Protein AF-A0A0D2IUX2-F1 (afdb_monomer_lite)

pLDDT: mean 72.67, std 24.97, range [31.7, 97.44]

Secondary structure (DSSP, 8-state):
-----------SSPP-TTTTSB-TTS-B-HHHHHHHHHHHHHHHHHHHHHHHHHTTSSS-S-----------------------------

Foldseek 3Di:
DPPDDDDDDDDPDDDDVVVVQADPVGHGDVVVVCVVCVVVVVVVVVVVVVVVVVVPPPPPPDDDDDDDDDDDDDDDDDDDDDDDDDDDDD

Sequence (90 aa):
GFEIVKAVHLSPEQFSVDNGLMTPTFKLKRAPLQQHFQPQIDAMYEALRATSKVESFEAAAAGAGGGRASGAAVSRPAARAAAAAAAARA

Structure (mmCIF, N/CA/C/O backbone):
data_AF-A0A0D2IUX2-F1
#
_entry.id   AF-A0A0D2IUX2-F1
#
loop_
_atom_site.group_PDB
_atom_site.id
_atom_site.type_symbol
_atom_site.label_atom_id
_atom_site.label_alt_id
_atom_site.label_comp_id
_atom_site.label_asym_id
_atom_site.label_entity_id
_atom_site.label_seq_id
_atom_site.pdbx_PDB_ins_code
_atom_site.Cartn_x
_atom_site.Cartn_y
_atom_site.Cartn_z
_atom_site.occupancy
_atom_site.B_iso_or_equiv
_atom_site.auth_seq_id
_atom_site.auth_comp_id
_atom_site.auth_asym_id
_atom_site.auth_atom_id
_atom_site.pdbx_PDB_model_num
ATOM 1 N N . GLY A 1 1 ? 17.806 12.672 -5.803 1.00 71.62 1 GLY A N 1
ATOM 2 C CA . GLY A 1 1 ? 17.215 11.943 -4.664 1.00 71.62 1 GLY A CA 1
ATOM 3 C C . GLY A 1 1 ? 16.537 10.689 -5.173 1.00 71.62 1 GLY A C 1
ATOM 4 O O . GLY A 1 1 ? 16.099 10.688 -6.315 1.00 71.62 1 GLY A O 1
ATOM 5 N N . PHE A 1 2 ? 16.488 9.627 -4.373 1.00 84.06 2 PHE A N 1
ATOM 6 C CA . PHE A 1 2 ? 15.891 8.331 -4.741 1.00 84.06 2 PHE A CA 1
ATOM 7 C C . PHE A 1 2 ? 14.441 8.166 -4.240 1.00 84.06 2 PHE A C 1
ATOM 9 O O . PHE A 1 2 ? 13.836 7.119 -4.436 1.00 84.06 2 PHE A O 1
ATOM 16 N N . GLU A 1 3 ? 13.870 9.206 -3.629 1.00 93.06 3 GLU A N 1
ATOM 17 C CA . GLU A 1 3 ? 12.578 9.179 -2.925 1.00 93.06 3 GLU A CA 1
ATOM 18 C C . GLU A 1 3 ? 11.424 9.772 -3.761 1.00 93.06 3 GLU A C 1
ATOM 20 O O . GLU A 1 3 ? 10.512 10.397 -3.228 1.00 93.06 3 GLU A O 1
ATOM 25 N N . ILE A 1 4 ? 11.464 9.612 -5.090 1.00 93.00 4 ILE A N 1
ATOM 26 C CA . ILE A 1 4 ? 10.401 10.086 -5.994 1.00 93.00 4 ILE A CA 1
ATOM 27 C C . ILE A 1 4 ? 9.554 8.898 -6.454 1.00 93.00 4 ILE A C 1
ATOM 29 O O . ILE A 1 4 ? 10.077 7.911 -6.976 1.00 93.00 4 ILE A O 1
ATOM 33 N N . VAL A 1 5 ? 8.235 9.012 -6.290 1.00 92.19 5 VAL A N 1
ATOM 34 C CA . VAL A 1 5 ? 7.263 8.004 -6.731 1.00 92.19 5 VAL A CA 1
ATOM 35 C C . VAL A 1 5 ? 7.177 7.995 -8.259 1.00 92.19 5 VAL A C 1
ATOM 37 O O . VAL A 1 5 ? 6.971 9.035 -8.876 1.00 92.19 5 VAL A O 1
ATOM 40 N N . LYS A 1 6 ? 7.323 6.813 -8.869 1.00 92.31 6 LYS A N 1
ATOM 41 C CA . LYS A 1 6 ? 7.278 6.628 -10.334 1.00 92.31 6 LYS A CA 1
ATOM 42 C C . LYS A 1 6 ? 5.958 6.053 -10.850 1.00 92.31 6 LYS A C 1
ATOM 44 O O . LYS A 1 6 ? 5.642 6.226 -12.019 1.00 92.31 6 LYS A O 1
ATOM 49 N N . ALA A 1 7 ? 5.211 5.353 -9.998 1.00 94.19 7 ALA A N 1
ATOM 50 C CA . ALA A 1 7 ? 3.944 4.713 -10.339 1.00 94.19 7 ALA A CA 1
ATOM 51 C C . ALA A 1 7 ? 3.054 4.600 -9.094 1.00 94.19 7 ALA A C 1
ATOM 53 O O . ALA A 1 7 ? 3.565 4.500 -7.976 1.00 94.19 7 ALA A O 1
ATOM 54 N N . VAL A 1 8 ? 1.733 4.615 -9.292 1.00 95.19 8 VAL A N 1
ATOM 55 C CA . VAL A 1 8 ? 0.723 4.502 -8.229 1.00 95.19 8 VAL A CA 1
ATOM 56 C C . VAL A 1 8 ? -0.365 3.528 -8.675 1.00 95.19 8 VAL A C 1
ATOM 58 O O . VAL A 1 8 ? -0.834 3.601 -9.809 1.00 95.19 8 VAL A O 1
ATOM 61 N N . HIS A 1 9 ? -0.789 2.649 -7.768 1.00 95.44 9 HIS A N 1
ATOM 62 C CA . HIS A 1 9 ? -1.953 1.785 -7.945 1.00 95.44 9 HIS A CA 1
ATOM 63 C C . HIS A 1 9 ? -3.103 2.287 -7.064 1.00 95.44 9 HIS A C 1
ATOM 65 O O . HIS A 1 9 ? -2.907 2.523 -5.872 1.00 95.44 9 HIS A O 1
ATOM 71 N N . LEU A 1 10 ? -4.293 2.458 -7.645 1.00 95.69 10 LEU A N 1
ATOM 72 C CA . LEU A 1 10 ? -5.491 2.903 -6.932 1.00 95.69 10 LEU A CA 1
ATOM 73 C C . LEU A 1 10 ? -6.423 1.711 -6.707 1.00 95.69 10 LEU A C 1
ATOM 75 O O . LEU A 1 10 ? -6.885 1.102 -7.670 1.00 95.69 10 LEU A O 1
ATOM 79 N N . SER A 1 11 ? -6.708 1.408 -5.440 1.00 93.81 11 SER A N 1
ATOM 80 C CA . SER A 1 11 ? -7.687 0.391 -5.051 1.00 93.81 11 SER A CA 1
ATOM 81 C C . SER A 1 11 ? -8.995 1.055 -4.605 1.00 93.81 11 SER A C 1
ATOM 83 O O . SER A 1 11 ? -8.938 2.055 -3.883 1.00 93.81 11 SER A O 1
ATOM 85 N N . PRO A 1 12 ? -10.168 0.524 -4.996 1.00 94.69 12 PRO A N 1
ATOM 86 C CA . PRO A 1 12 ? -11.454 0.981 -4.475 1.00 94.69 12 PRO A CA 1
ATOM 87 C C . PRO A 1 12 ? -11.726 0.493 -3.041 1.00 94.69 12 PRO A C 1
ATOM 89 O O . PRO A 1 12 ? -12.634 1.004 -2.389 1.00 94.69 12 PRO A O 1
ATOM 92 N N . GLU A 1 13 ? -10.975 -0.498 -2.549 1.00 92.75 13 GLU A N 1
ATOM 93 C CA . GLU A 1 13 ? -11.149 -1.055 -1.207 1.00 92.75 13 GLU A CA 1
ATOM 94 C C . GLU A 1 13 ? -10.386 -0.232 -0.160 1.00 92.75 13 GLU A C 1
ATOM 96 O O . GLU A 1 13 ? -9.186 0.022 -0.292 1.00 92.75 13 GLU A O 1
ATOM 101 N N . GLN A 1 14 ? -11.077 0.163 0.911 1.00 93.00 14 GLN A N 1
ATOM 102 C CA . GLN A 1 14 ? -10.473 0.875 2.034 1.00 93.00 14 GLN A CA 1
ATOM 103 C C . GLN A 1 14 ? -9.761 -0.093 2.992 1.00 93.00 14 GLN A C 1
ATOM 105 O O . GLN A 1 14 ? -10.214 -1.207 3.249 1.00 93.00 14 GLN A O 1
ATOM 110 N N . PHE A 1 15 ? -8.661 0.354 3.595 1.00 94.88 15 PHE A N 1
ATOM 111 C CA . PHE A 1 15 ? -8.024 -0.384 4.683 1.00 94.88 15 PHE A CA 1
ATOM 112 C C . PHE A 1 15 ? -8.923 -0.378 5.922 1.00 94.88 15 PHE A C 1
ATOM 114 O O . PHE A 1 15 ? -9.415 0.673 6.330 1.00 94.88 15 PHE A O 1
ATOM 121 N N . SER A 1 16 ? -9.133 -1.542 6.531 1.00 94.25 16 SER A N 1
ATOM 122 C CA . SER A 1 16 ? -9.973 -1.673 7.716 1.00 94.25 16 SER A CA 1
ATOM 123 C C . SER A 1 16 ? -9.374 -2.658 8.718 1.00 94.25 16 SER A C 1
ATOM 125 O O . SER A 1 16 ? -8.369 -3.335 8.473 1.00 94.25 16 SER A O 1
ATOM 127 N N . VAL A 1 17 ? -9.957 -2.697 9.913 1.00 93.56 17 VAL A N 1
ATOM 128 C CA . VAL A 1 17 ? -9.617 -3.729 10.900 1.00 93.56 17 VAL A CA 1
ATOM 129 C C . VAL A 1 17 ? -10.220 -5.072 10.471 1.00 93.56 17 VAL A C 1
ATOM 131 O O . VAL A 1 17 ? -9.578 -6.105 10.660 1.00 93.56 17 VAL A O 1
ATOM 134 N N . ASP A 1 18 ? -11.384 -5.040 9.813 1.00 93.06 18 ASP A N 1
ATOM 135 C CA . ASP A 1 18 ? -12.156 -6.213 9.385 1.00 93.06 18 ASP A CA 1
ATOM 136 C C . ASP A 1 18 ? -11.475 -6.990 8.252 1.00 93.06 18 ASP A C 1
ATOM 138 O O . ASP A 1 18 ? -11.426 -8.218 8.290 1.00 93.06 18 ASP A O 1
ATOM 142 N N . ASN A 1 19 ? -10.859 -6.296 7.285 1.00 91.44 19 ASN A N 1
ATOM 143 C CA . ASN A 1 19 ? -10.033 -6.940 6.253 1.00 91.44 19 ASN A CA 1
ATOM 144 C C . ASN A 1 19 ? -8.619 -7.300 6.741 1.00 91.44 19 ASN A C 1
ATOM 146 O O . ASN A 1 19 ? -7.784 -7.771 5.971 1.00 91.44 19 ASN A O 1
ATOM 150 N N . GLY A 1 20 ? -8.324 -7.090 8.028 1.00 92.75 20 GLY A N 1
ATOM 151 C CA . GLY A 1 20 ? -7.062 -7.482 8.645 1.00 92.75 20 GLY A CA 1
ATOM 152 C C . GLY A 1 20 ? -5.855 -6.634 8.235 1.00 92.75 20 GLY A C 1
ATOM 153 O O . GLY A 1 20 ? -4.745 -6.931 8.688 1.00 92.75 20 GLY A O 1
ATOM 154 N N . LEU A 1 21 ? -6.045 -5.568 7.449 1.00 94.06 21 LEU A N 1
ATOM 155 C CA . LEU A 1 21 ? -4.974 -4.690 6.966 1.00 94.06 21 LEU A CA 1
ATOM 156 C C . LEU A 1 21 ? -4.602 -3.592 7.972 1.00 94.06 21 LEU A C 1
ATOM 158 O O . LEU A 1 21 ? -3.522 -3.005 7.872 1.00 94.06 21 LEU A O 1
ATOM 162 N N . MET A 1 22 ? -5.447 -3.340 8.974 1.00 96.38 22 MET A N 1
ATOM 163 C CA . MET A 1 22 ? -5.190 -2.374 10.046 1.00 96.38 22 MET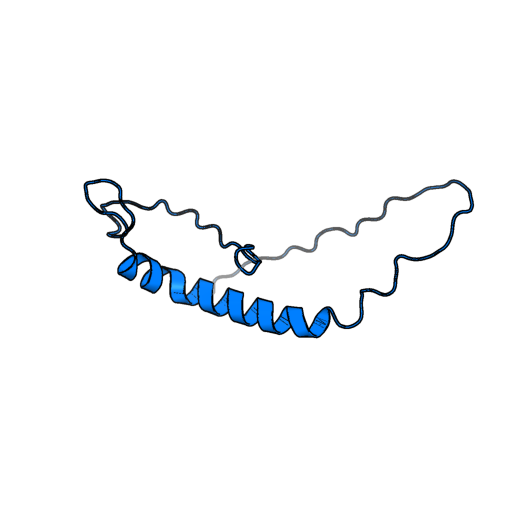 A CA 1
ATOM 164 C C . MET A 1 22 ? -5.191 -3.010 11.437 1.00 96.38 2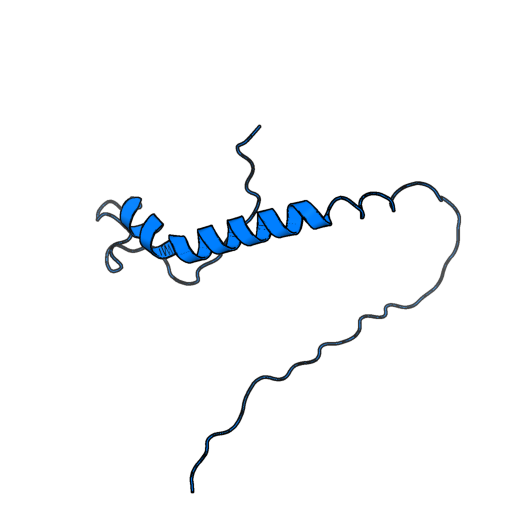2 MET A C 1
ATOM 166 O O . MET A 1 22 ? -5.757 -4.080 11.686 1.00 96.38 22 MET A O 1
ATOM 170 N N . THR A 1 23 ? -4.492 -2.363 12.365 1.00 93.00 23 THR A N 1
ATOM 171 C CA . THR A 1 23 ? -4.618 -2.625 13.800 1.00 93.00 23 THR A CA 1
ATOM 172 C C . THR A 1 23 ? -5.864 -1.928 14.356 1.00 93.00 23 THR A C 1
ATOM 174 O O . THR A 1 23 ? -6.308 -0.937 13.775 1.00 93.00 23 THR A O 1
ATOM 177 N N . PRO A 1 24 ? -6.388 -2.365 15.518 1.00 92.88 24 PRO A N 1
ATOM 178 C CA . PRO A 1 24 ? -7.490 -1.674 16.196 1.00 92.88 24 PRO A CA 1
ATOM 179 C C . PRO A 1 24 ? -7.211 -0.192 16.511 1.00 92.88 24 PRO A C 1
ATOM 181 O O . PRO A 1 24 ? -8.134 0.581 16.723 1.00 92.88 24 PRO A O 1
ATOM 184 N N . THR A 1 25 ? -5.939 0.224 16.516 1.00 92.62 25 THR A N 1
ATOM 185 C CA . THR A 1 25 ? -5.502 1.623 16.698 1.00 92.62 25 THR A CA 1
ATOM 186 C C . THR A 1 25 ? -5.315 2.366 15.367 1.00 92.62 25 THR A C 1
ATOM 188 O O . THR A 1 25 ? -4.557 3.329 15.292 1.00 92.62 25 THR A O 1
ATOM 191 N N . PHE A 1 26 ? -5.936 1.893 14.288 1.00 90.19 26 PHE A N 1
ATOM 192 C CA . PHE A 1 26 ? -5.889 2.494 12.954 1.00 90.19 26 PHE A CA 1
ATOM 193 C C . PHE A 1 26 ? -4.481 2.683 12.361 1.00 90.19 26 PHE A C 1
ATOM 195 O O . PHE A 1 26 ? -4.239 3.597 11.574 1.00 90.19 26 PHE A O 1
ATOM 202 N N . LYS A 1 27 ? -3.538 1.791 12.693 1.00 94.25 27 LYS A N 1
ATOM 203 C CA . LYS A 1 27 ? -2.232 1.725 12.020 1.00 94.25 27 LYS A CA 1
ATOM 204 C C . LYS A 1 27 ? -2.230 0.623 10.969 1.00 94.25 27 LYS A C 1
ATOM 206 O O . LYS A 1 27 ? -2.787 -0.449 11.189 1.00 94.25 27 LYS A O 1
ATOM 211 N N . LEU A 1 28 ? -1.562 0.874 9.849 1.00 95.94 28 LEU A N 1
ATOM 212 C CA . LEU A 1 28 ? -1.406 -0.093 8.766 1.00 95.94 28 LEU A CA 1
ATOM 213 C C . LEU A 1 28 ? -0.498 -1.259 9.180 1.00 95.94 28 LEU A C 1
ATOM 215 O O . LEU A 1 28 ? 0.586 -1.061 9.733 1.00 95.94 28 LEU A O 1
ATOM 219 N N . LYS A 1 29 ? -0.922 -2.487 8.879 1.00 95.38 29 LYS A N 1
ATOM 220 C CA . LYS A 1 29 ? -0.131 -3.702 9.089 1.00 95.38 29 LYS A CA 1
ATOM 221 C C . LYS A 1 29 ? 0.702 -3.986 7.841 1.00 95.38 29 LYS A C 1
ATOM 223 O O . LYS A 1 29 ? 0.186 -4.444 6.825 1.00 95.38 29 LYS A O 1
ATOM 228 N N . ARG A 1 30 ? 2.013 -3.741 7.931 1.00 95.88 30 ARG A N 1
ATOM 229 C CA . ARG A 1 30 ? 2.931 -3.796 6.780 1.00 95.88 30 ARG A CA 1
ATOM 230 C C . ARG A 1 30 ? 2.988 -5.163 6.091 1.00 95.88 30 ARG A C 1
ATOM 232 O O . ARG A 1 30 ? 2.909 -5.204 4.874 1.00 95.88 30 ARG A O 1
ATOM 239 N N . ALA A 1 31 ? 3.129 -6.257 6.842 1.00 96.19 31 ALA A N 1
ATOM 240 C CA . ALA A 1 31 ? 3.268 -7.591 6.250 1.00 96.19 31 ALA A CA 1
ATOM 241 C C . ALA A 1 31 ? 2.000 -8.053 5.494 1.00 96.19 31 ALA A C 1
ATOM 243 O O . ALA A 1 31 ? 2.133 -8.418 4.327 1.00 96.19 31 ALA A O 1
ATOM 244 N N . PRO A 1 32 ? 0.781 -7.956 6.068 1.00 95.31 32 PRO A N 1
ATOM 245 C CA . PRO A 1 32 ? -0.459 -8.227 5.334 1.00 95.31 32 PRO A CA 1
ATOM 246 C C . PRO A 1 32 ? -0.652 -7.341 4.100 1.00 95.31 32 PRO A C 1
ATOM 248 O O . PRO A 1 32 ? -0.987 -7.847 3.035 1.00 95.31 32 PRO A O 1
ATOM 251 N N . LEU A 1 33 ? -0.389 -6.033 4.210 1.00 95.62 33 LEU A N 1
ATOM 252 C CA . LEU A 1 33 ? -0.489 -5.115 3.070 1.00 95.62 33 LEU A CA 1
ATOM 253 C C . LEU A 1 33 ? 0.493 -5.470 1.961 1.00 95.62 33 LEU A C 1
ATOM 255 O O . LEU A 1 33 ? 0.120 -5.473 0.793 1.00 95.62 33 LEU A O 1
ATOM 259 N N . GLN A 1 34 ? 1.737 -5.784 2.324 1.00 95.44 34 GLN A N 1
ATOM 260 C CA . GLN A 1 34 ? 2.734 -6.208 1.356 1.00 95.44 34 GLN A CA 1
ATOM 261 C C . GLN A 1 34 ? 2.263 -7.465 0.631 1.00 95.44 34 GLN A C 1
ATOM 263 O O . GLN A 1 34 ? 2.261 -7.466 -0.587 1.00 95.44 34 GLN A O 1
ATOM 268 N N . GLN A 1 35 ? 1.816 -8.497 1.350 1.00 96.31 35 GLN A N 1
ATOM 269 C CA . GLN A 1 35 ? 1.333 -9.737 0.734 1.00 96.31 35 GLN A CA 1
ATOM 270 C C . GLN A 1 35 ? 0.131 -9.500 -0.187 1.00 96.31 35 GLN A C 1
ATOM 272 O O . GLN A 1 35 ? 0.083 -10.056 -1.279 1.00 96.31 35 GLN A O 1
ATOM 277 N N . HIS A 1 36 ? -0.812 -8.654 0.233 1.00 95.44 36 HIS A N 1
ATOM 278 C CA . HIS A 1 36 ? -2.013 -8.350 -0.538 1.00 95.44 36 HIS A CA 1
ATOM 279 C C . HIS A 1 36 ? -1.707 -7.577 -1.832 1.00 95.44 36 HIS A C 1
ATOM 281 O O . HIS A 1 36 ? -2.291 -7.875 -2.871 1.00 95.44 36 HIS A O 1
ATOM 287 N N . PHE A 1 37 ? -0.780 -6.612 -1.780 1.00 96.50 37 PHE A N 1
ATOM 288 C CA . PHE A 1 37 ? -0.433 -5.756 -2.921 1.00 96.50 37 PHE A CA 1
ATOM 289 C C . PHE A 1 37 ? 0.830 -6.187 -3.686 1.00 96.50 37 PHE A C 1
ATOM 291 O O . PHE A 1 37 ? 1.212 -5.522 -4.651 1.00 96.50 37 PHE A O 1
ATOM 298 N N . GLN A 1 38 ? 1.494 -7.277 -3.282 1.00 97.44 38 GLN A N 1
ATOM 299 C CA . GLN A 1 38 ? 2.720 -7.769 -3.922 1.00 97.44 38 GLN A CA 1
ATOM 300 C C . GLN A 1 38 ? 2.542 -7.972 -5.436 1.00 97.44 38 GLN A C 1
ATOM 302 O O . GLN A 1 38 ? 3.374 -7.454 -6.179 1.00 97.44 38 GLN A O 1
ATOM 307 N N . PRO A 1 39 ? 1.453 -8.603 -5.929 1.00 97.31 39 PRO A N 1
ATOM 308 C CA . PRO A 1 39 ? 1.276 -8.815 -7.367 1.00 97.31 39 PRO A CA 1
ATOM 309 C C . PRO A 1 39 ? 1.222 -7.509 -8.172 1.00 97.31 39 PRO A C 1
ATOM 311 O O . PRO A 1 39 ? 1.808 -7.403 -9.247 1.00 97.31 39 PRO A O 1
ATOM 314 N N . GLN A 1 40 ? 0.537 -6.489 -7.651 1.00 96.81 40 GLN A N 1
ATOM 315 C CA . GLN A 1 40 ? 0.410 -5.182 -8.294 1.00 96.81 40 GLN A CA 1
ATOM 316 C C . GLN A 1 40 ? 1.738 -4.421 -8.248 1.00 96.81 40 GLN A C 1
ATOM 318 O O . GLN A 1 40 ? 2.098 -3.751 -9.214 1.00 96.81 40 GLN A O 1
ATOM 323 N N . ILE A 1 41 ? 2.475 -4.530 -7.139 1.00 96.31 41 ILE A N 1
ATOM 324 C CA . ILE A 1 41 ? 3.809 -3.941 -6.990 1.00 96.31 41 ILE A CA 1
ATOM 325 C C . ILE A 1 41 ? 4.777 -4.559 -8.003 1.00 96.31 41 ILE A C 1
ATOM 327 O O . ILE A 1 41 ? 5.458 -3.817 -8.712 1.00 96.31 41 ILE A O 1
ATOM 331 N N . ASP A 1 42 ? 4.801 -5.886 -8.114 1.00 97.44 42 ASP A N 1
ATOM 332 C CA . ASP A 1 42 ? 5.674 -6.606 -9.043 1.00 97.44 42 ASP A CA 1
ATOM 333 C C . ASP A 1 42 ? 5.369 -6.211 -10.493 1.00 97.44 42 ASP A C 1
ATOM 335 O O . ASP A 1 42 ? 6.272 -5.795 -11.223 1.00 97.44 42 ASP A O 1
ATOM 339 N N . ALA A 1 43 ? 4.087 -6.194 -10.871 1.00 96.50 43 ALA A N 1
ATOM 340 C CA . ALA A 1 43 ? 3.650 -5.753 -12.193 1.00 96.50 43 ALA A CA 1
ATOM 341 C C . ALA A 1 43 ? 4.058 -4.298 -12.501 1.00 96.50 43 ALA A C 1
ATOM 343 O O . ALA A 1 43 ? 4.500 -3.996 -13.611 1.00 96.50 43 ALA A O 1
ATOM 344 N N . MET A 1 44 ? 3.962 -3.381 -11.529 1.00 96.00 44 MET A N 1
ATOM 345 C CA . MET A 1 44 ? 4.418 -1.996 -11.705 1.00 96.00 44 MET A CA 1
ATOM 346 C C . MET A 1 44 ? 5.933 -1.914 -11.911 1.00 96.00 44 MET A C 1
ATOM 348 O O . MET A 1 44 ? 6.395 -1.157 -12.766 1.00 96.00 44 MET A O 1
ATOM 352 N N . TYR A 1 45 ? 6.724 -2.685 -11.162 1.00 95.75 45 TYR A N 1
ATOM 353 C CA . TYR A 1 45 ? 8.177 -2.709 -11.339 1.00 95.75 45 TYR A CA 1
ATOM 354 C C . TYR A 1 45 ? 8.591 -3.311 -12.684 1.00 95.75 45 TYR A C 1
ATOM 356 O O . TYR A 1 45 ? 9.527 -2.808 -13.310 1.00 95.75 45 TYR A O 1
ATOM 364 N N . GLU A 1 46 ? 7.903 -4.348 -13.154 1.00 96.06 46 GLU A N 1
ATOM 365 C CA . GLU A 1 46 ? 8.105 -4.917 -14.488 1.00 96.06 46 GLU A CA 1
ATOM 366 C C . GL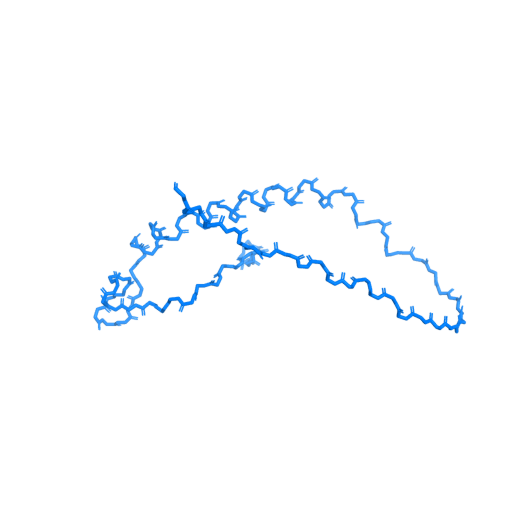U A 1 46 ? 7.762 -3.911 -15.590 1.00 96.06 46 GLU A C 1
ATOM 368 O O . GLU A 1 46 ? 8.570 -3.699 -16.498 1.00 96.06 46 GLU A O 1
ATOM 373 N N . ALA A 1 47 ? 6.629 -3.215 -15.471 1.00 94.06 47 ALA A N 1
ATOM 374 C CA . ALA A 1 47 ? 6.235 -2.165 -16.405 1.00 94.06 47 ALA A CA 1
ATOM 375 C C . ALA A 1 47 ? 7.263 -1.024 -16.447 1.00 94.06 47 ALA A C 1
ATOM 377 O O . ALA A 1 47 ? 7.680 -0.615 -17.525 1.00 94.06 47 ALA A O 1
ATOM 378 N N . LEU A 1 48 ? 7.751 -0.555 -15.293 1.00 92.62 48 LEU A N 1
ATOM 379 C CA . LEU A 1 48 ? 8.780 0.490 -15.234 1.00 92.62 48 LEU A CA 1
ATOM 380 C C . LEU A 1 48 ? 10.105 0.044 -15.869 1.00 92.62 48 LEU A C 1
ATOM 382 O O . LEU A 1 48 ? 10.761 0.841 -16.544 1.00 92.62 48 LEU A O 1
ATOM 386 N N . ARG A 1 49 ? 10.499 -1.226 -15.693 1.00 92.88 49 ARG A N 1
ATOM 387 C CA . ARG A 1 49 ? 11.665 -1.804 -16.382 1.00 92.88 49 ARG A CA 1
ATOM 388 C C . ARG A 1 49 ? 11.459 -1.818 -17.895 1.00 92.88 49 ARG A C 1
ATOM 390 O O . ARG A 1 49 ? 12.389 -1.476 -18.623 1.00 92.88 49 ARG A O 1
ATOM 397 N N . ALA A 1 50 ? 10.257 -2.147 -18.365 1.00 90.81 50 ALA A N 1
ATOM 398 C CA . ALA A 1 50 ? 9.927 -2.111 -19.785 1.00 90.81 50 ALA A CA 1
ATOM 399 C C . ALA A 1 50 ? 9.955 -0.676 -20.342 1.00 90.81 50 ALA A C 1
ATOM 401 O O . ALA A 1 50 ? 10.667 -0.432 -21.314 1.00 90.81 50 ALA A O 1
ATOM 402 N N . THR A 1 51 ? 9.282 0.283 -19.691 1.00 87.75 51 THR A N 1
ATOM 403 C CA . THR A 1 51 ? 9.232 1.704 -20.091 1.00 87.75 51 THR A CA 1
ATOM 404 C C . THR A 1 51 ? 10.622 2.343 -20.143 1.00 87.75 51 THR A C 1
ATOM 406 O O . THR A 1 51 ? 10.939 3.046 -21.101 1.00 87.75 51 THR A O 1
ATOM 409 N N . SER A 1 52 ? 11.510 2.018 -19.193 1.00 75.38 52 SER A N 1
ATOM 410 C CA . SER A 1 52 ? 12.883 2.553 -19.166 1.00 75.38 52 SER A CA 1
ATOM 411 C C . SER A 1 52 ? 13.729 2.212 -20.402 1.00 75.38 52 SER A C 1
ATOM 413 O O . SER A 1 52 ? 14.705 2.901 -20.685 1.00 75.38 52 SER A O 1
ATOM 415 N N . LYS A 1 53 ? 13.351 1.175 -21.161 1.00 61.22 53 LYS A N 1
ATOM 416 C CA . LYS A 1 53 ? 14.033 0.769 -22.398 1.00 61.22 53 LYS A CA 1
ATOM 417 C C . LYS A 1 53 ? 13.498 1.490 -23.642 1.00 61.22 53 LYS A C 1
ATOM 419 O O . LYS A 1 53 ? 14.165 1.491 -24.671 1.00 61.22 53 LYS A O 1
ATOM 424 N N . VAL A 1 54 ? 12.306 2.084 -23.554 1.00 59.78 54 VAL A N 1
ATOM 425 C CA . VAL A 1 54 ? 11.604 2.738 -24.675 1.00 59.78 54 VAL A CA 1
ATOM 426 C C . VAL A 1 54 ? 11.845 4.251 -24.693 1.00 59.78 54 VAL A C 1
ATOM 428 O O . VAL A 1 54 ? 11.882 4.855 -25.759 1.00 59.78 54 VAL A O 1
ATOM 431 N N . GLU A 1 55 ? 12.126 4.860 -23.538 1.00 57.94 55 GLU A N 1
ATOM 432 C CA . GLU A 1 55 ? 12.429 6.299 -23.416 1.00 57.94 55 GLU A CA 1
ATOM 433 C C . GLU A 1 55 ? 13.819 6.700 -23.951 1.00 57.94 55 GLU A C 1
ATOM 435 O O . GLU A 1 55 ? 14.188 7.871 -23.931 1.00 57.94 55 GLU A O 1
ATOM 440 N N . SER A 1 56 ? 14.604 5.752 -24.472 1.00 54.69 56 SER A N 1
ATOM 441 C CA . SER A 1 56 ? 15.944 6.017 -25.016 1.00 54.69 56 SER A CA 1
ATOM 442 C C . SER A 1 56 ? 15.950 6.582 -26.446 1.00 54.69 56 SER A C 1
ATOM 444 O O . SER A 1 56 ? 17.030 6.747 -27.006 1.00 54.69 56 SER A O 1
ATOM 446 N N . PHE A 1 57 ? 14.789 6.871 -27.053 1.00 52.97 57 PHE A N 1
ATOM 447 C CA . PHE A 1 57 ? 14.734 7.390 -28.431 1.00 52.97 57 PHE A CA 1
ATOM 448 C C . PHE A 1 57 ? 13.746 8.539 -28.699 1.00 52.97 57 PHE A C 1
ATOM 450 O O . PHE A 1 57 ? 13.854 9.165 -29.749 1.00 52.9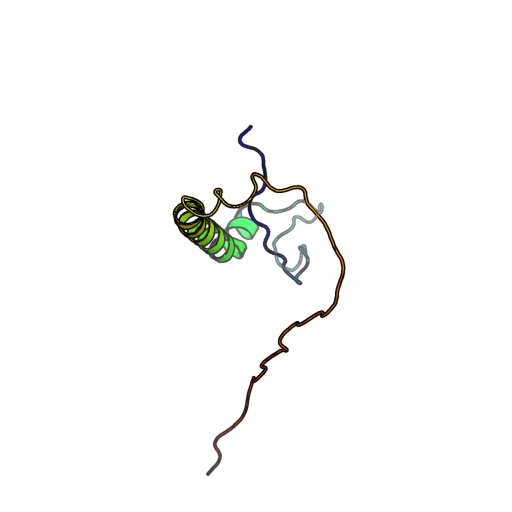7 57 PHE A O 1
ATOM 457 N N . GLU A 1 58 ? 12.834 8.884 -27.781 1.00 53.91 58 GLU A N 1
ATOM 458 C CA . GLU A 1 58 ? 11.810 9.923 -28.033 1.00 53.91 58 GLU A CA 1
ATOM 459 C C . GLU A 1 58 ? 12.036 11.248 -27.277 1.00 53.91 58 GLU A C 1
ATOM 461 O O . GLU A 1 58 ? 11.138 12.071 -27.138 1.00 53.91 58 GLU A O 1
ATOM 466 N N . ALA A 1 59 ? 13.272 11.508 -26.840 1.00 48.38 59 ALA A N 1
ATOM 467 C CA . ALA A 1 59 ? 13.708 12.810 -26.319 1.00 48.38 59 ALA A CA 1
ATOM 468 C C . ALA A 1 59 ? 14.451 13.650 -27.383 1.00 48.38 59 ALA A C 1
ATOM 470 O O . ALA A 1 59 ? 15.424 14.336 -27.076 1.00 48.38 59 ALA A O 1
ATOM 471 N N . ALA A 1 60 ? 14.016 13.580 -28.647 1.00 44.84 60 ALA A N 1
ATOM 472 C CA . ALA A 1 60 ? 14.611 14.315 -29.771 1.00 44.84 60 ALA A CA 1
ATOM 473 C C . ALA A 1 60 ? 13.575 15.015 -30.675 1.00 44.84 60 ALA A C 1
ATOM 475 O O . ALA A 1 60 ? 13.785 15.150 -31.877 1.00 44.84 60 ALA A O 1
ATOM 476 N N . ALA A 1 61 ? 12.462 15.494 -30.110 1.00 45.47 61 ALA A N 1
ATOM 477 C CA . ALA A 1 61 ? 11.513 16.347 -30.833 1.00 45.47 61 ALA A CA 1
ATOM 478 C C . ALA A 1 61 ? 10.927 17.456 -29.941 1.00 45.47 61 ALA A C 1
ATOM 480 O O . ALA A 1 61 ? 9.719 17.591 -29.791 1.00 45.47 61 ALA A O 1
ATOM 481 N N . ALA A 1 62 ? 11.796 18.270 -29.342 1.00 45.75 62 ALA A N 1
ATOM 482 C CA . ALA A 1 62 ? 11.411 19.574 -28.800 1.00 45.75 62 ALA A CA 1
ATOM 483 C C . ALA A 1 62 ? 12.604 20.539 -28.865 1.00 45.75 62 ALA A C 1
ATOM 485 O O . ALA A 1 62 ? 13.205 20.896 -27.855 1.00 45.75 62 ALA A O 1
ATOM 486 N N . GLY A 1 63 ? 12.981 20.934 -30.083 1.00 35.97 63 GLY A N 1
ATOM 487 C CA . GLY A 1 63 ? 14.022 21.928 -30.315 1.00 35.97 63 GLY A CA 1
ATOM 488 C C . GLY A 1 63 ? 13.939 22.532 -31.716 1.00 35.97 63 GLY A C 1
ATOM 489 O O . GLY A 1 63 ? 14.170 21.834 -32.692 1.00 35.97 63 GLY A O 1
ATOM 490 N N . ALA A 1 64 ? 13.683 23.844 -31.749 1.00 36.25 64 ALA A N 1
ATOM 491 C CA . ALA A 1 64 ? 13.733 24.789 -32.873 1.00 36.25 64 ALA A CA 1
ATOM 492 C C . ALA A 1 64 ? 12.480 24.942 -33.763 1.00 36.25 64 ALA A C 1
ATOM 494 O O . ALA A 1 64 ? 12.095 24.048 -34.507 1.00 36.25 64 ALA A O 1
ATOM 495 N N . GLY A 1 65 ? 11.920 26.163 -33.759 1.00 31.70 65 GLY A N 1
ATOM 496 C CA . GLY A 1 65 ? 11.091 26.657 -34.863 1.00 31.70 65 GLY A CA 1
ATOM 497 C C . GLY A 1 65 ? 10.008 27.665 -34.482 1.00 31.70 65 GLY A C 1
ATOM 498 O O . GLY A 1 65 ? 8.825 27.362 -34.585 1.00 31.70 65 GLY A O 1
ATOM 499 N N . GLY A 1 66 ? 10.382 28.880 -34.073 1.00 33.00 66 GLY A N 1
ATOM 500 C CA . GLY A 1 66 ? 9.444 30.003 -34.115 1.00 33.00 66 GLY A CA 1
ATOM 501 C C . GLY A 1 66 ? 9.112 30.365 -35.567 1.00 33.00 66 GLY A C 1
ATOM 502 O O . GLY A 1 66 ? 10.027 30.499 -36.376 1.00 33.00 66 GLY A O 1
ATOM 503 N N . GLY A 1 67 ? 7.828 30.555 -35.897 1.00 34.84 67 GLY A N 1
ATOM 504 C CA . GLY A 1 67 ? 7.442 31.120 -37.196 1.00 34.84 67 GLY A CA 1
ATOM 505 C C . GLY A 1 67 ? 6.056 30.764 -37.743 1.00 34.84 67 GLY A C 1
ATOM 506 O O . GLY A 1 67 ? 5.963 29.993 -38.681 1.00 34.84 67 GLY A O 1
ATOM 507 N N . ARG A 1 68 ? 5.038 31.489 -37.255 1.00 35.47 68 ARG A N 1
ATOM 508 C CA . ARG A 1 68 ? 3.842 31.985 -37.981 1.00 35.47 68 ARG A CA 1
ATOM 509 C C . ARG A 1 68 ? 2.705 31.033 -38.432 1.00 35.47 68 ARG A C 1
ATOM 511 O O . ARG A 1 68 ? 2.895 30.064 -39.144 1.00 35.47 68 ARG A O 1
ATOM 518 N N . ALA A 1 69 ? 1.506 31.573 -38.167 1.00 37.91 69 ALA A N 1
ATOM 519 C CA . ALA A 1 69 ? 0.261 31.546 -38.948 1.00 37.91 69 ALA A CA 1
ATOM 520 C C . ALA A 1 69 ? -0.738 30.378 -38.774 1.00 37.91 69 ALA A C 1
ATOM 522 O O . ALA A 1 69 ? -0.559 29.277 -39.269 1.00 37.91 69 ALA A O 1
ATOM 523 N N . SER A 1 70 ? -1.844 30.735 -38.103 1.00 50.09 70 SER A N 1
ATOM 524 C CA . SER A 1 70 ? -3.260 30.450 -38.399 1.00 50.09 70 SER A CA 1
ATOM 525 C C . SER A 1 70 ? -3.680 29.112 -39.025 1.00 50.09 70 SER A C 1
ATOM 527 O O . SER A 1 70 ? -3.368 28.837 -40.179 1.00 50.09 70 SER A O 1
ATOM 529 N N . GLY A 1 71 ? -4.640 28.455 -38.363 1.00 40.31 71 GLY A N 1
ATOM 530 C CA . GLY A 1 71 ? -5.748 27.796 -39.060 1.00 40.31 71 GLY A CA 1
ATOM 531 C C . GLY A 1 71 ? -5.993 26.329 -38.712 1.00 40.31 71 GLY A C 1
ATOM 532 O O . GLY A 1 71 ? -5.355 25.451 -39.265 1.00 40.31 71 GLY A O 1
ATOM 533 N N . ALA A 1 72 ? -7.043 26.123 -37.913 1.00 39.25 72 ALA A N 1
ATOM 534 C CA . ALA A 1 72 ? -8.019 25.034 -38.010 1.00 39.25 72 ALA A CA 1
ATOM 535 C C . ALA A 1 72 ? -7.655 23.574 -37.646 1.00 39.25 72 ALA A C 1
ATOM 537 O O . ALA A 1 72 ? -6.601 23.034 -37.948 1.00 39.25 72 ALA A O 1
ATOM 538 N N . ALA A 1 73 ? -8.702 22.943 -37.099 1.00 39.78 73 ALA A N 1
ATOM 539 C CA . ALA A 1 73 ? -9.007 21.514 -37.039 1.00 39.78 73 ALA A CA 1
ATOM 540 C C . ALA A 1 73 ? -8.372 20.674 -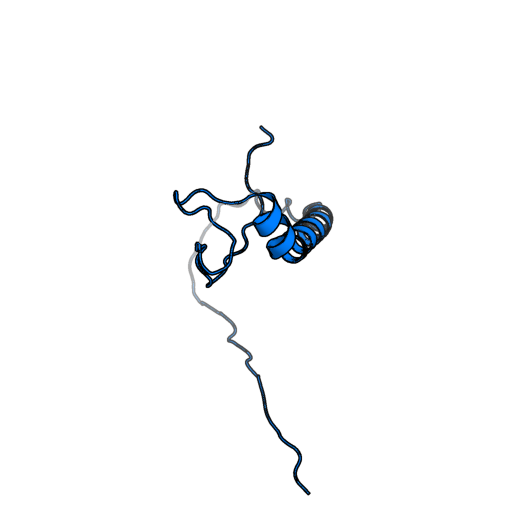35.915 1.00 39.78 73 ALA A C 1
ATOM 542 O O . ALA A 1 73 ? -7.411 19.930 -36.082 1.00 39.78 73 ALA A O 1
ATOM 543 N N . VAL A 1 74 ? -9.082 20.687 -34.781 1.00 53.84 74 VAL A N 1
ATOM 544 C CA . VAL A 1 74 ? -9.334 19.493 -33.961 1.00 53.84 74 VAL A CA 1
ATOM 545 C C . VAL A 1 74 ? -9.563 18.272 -34.860 1.00 53.84 74 VAL A C 1
ATOM 547 O O . VAL A 1 74 ? -10.493 18.260 -35.662 1.00 53.84 74 VAL A O 1
ATOM 550 N N . SER A 1 75 ? -8.788 17.209 -34.657 1.00 46.66 75 SER A N 1
ATOM 551 C CA . SER A 1 75 ? -9.244 15.855 -34.968 1.00 46.66 75 SER A CA 1
ATOM 552 C C . SER A 1 75 ? -8.780 14.892 -33.875 1.00 46.66 75 SER A C 1
ATOM 554 O O . SER A 1 75 ? -7.628 14.482 -33.788 1.00 46.66 75 SER A O 1
ATOM 556 N N . ARG A 1 76 ? -9.714 14.566 -32.977 1.00 48.69 76 ARG A N 1
ATOM 557 C CA . ARG A 1 76 ? -9.661 13.350 -32.163 1.00 48.69 76 ARG A CA 1
ATOM 558 C C . ARG A 1 76 ? -10.339 12.251 -32.984 1.00 48.69 76 ARG A C 1
ATOM 560 O O . ARG A 1 76 ? -11.505 12.447 -33.322 1.00 48.69 76 ARG A O 1
ATOM 567 N N . PRO A 1 77 ? -9.724 11.088 -33.232 1.00 47.91 77 PRO A N 1
ATOM 568 C CA . PRO A 1 77 ? -10.487 9.857 -33.368 1.00 47.91 77 PRO A CA 1
ATOM 569 C C . PRO A 1 77 ? -10.683 9.312 -31.942 1.00 47.91 77 PRO A C 1
ATOM 571 O O . PRO A 1 77 ? -9.728 9.055 -31.217 1.00 47.91 77 PRO A O 1
ATOM 574 N N . ALA A 1 78 ? -11.873 9.451 -31.360 1.00 45.09 78 ALA A N 1
ATOM 575 C CA . ALA A 1 78 ? -13.024 8.568 -31.543 1.00 45.09 78 ALA A CA 1
ATOM 576 C C . ALA A 1 78 ? -12.737 7.153 -31.017 1.00 45.09 78 ALA A C 1
ATOM 578 O O . ALA A 1 78 ? -11.934 6.400 -31.559 1.00 45.09 78 ALA A O 1
ATOM 579 N N . ALA A 1 79 ? -13.415 6.843 -29.914 1.00 45.91 79 ALA A N 1
ATOM 580 C CA . ALA A 1 79 ? -13.458 5.552 -29.261 1.00 45.91 79 ALA A CA 1
ATOM 581 C C . ALA A 1 79 ? -13.726 4.397 -30.237 1.00 45.91 79 ALA A C 1
ATOM 583 O O . ALA A 1 79 ? -14.550 4.519 -31.143 1.00 45.91 79 ALA A O 1
ATOM 584 N N . ARG A 1 80 ? -13.154 3.225 -29.945 1.00 43.38 80 ARG A N 1
ATOM 585 C CA . ARG A 1 80 ? -13.793 1.958 -30.301 1.00 43.38 80 ARG A CA 1
ATOM 586 C C . ARG A 1 80 ? -13.897 1.066 -29.072 1.00 43.38 80 ARG A C 1
ATOM 588 O O . ARG A 1 80 ? -12.932 0.460 -28.623 1.00 43.38 80 ARG A O 1
ATOM 595 N N . ALA A 1 81 ? -15.113 1.054 -28.543 1.00 37.38 81 ALA A N 1
ATOM 596 C CA . ALA A 1 81 ? -15.649 0.061 -27.635 1.00 37.38 81 ALA A CA 1
ATOM 597 C C . ALA A 1 81 ? -15.690 -1.332 -28.288 1.00 37.38 81 ALA A C 1
ATOM 599 O O . ALA A 1 81 ? -15.841 -1.428 -29.506 1.00 37.38 81 ALA A O 1
ATOM 600 N N . ALA A 1 82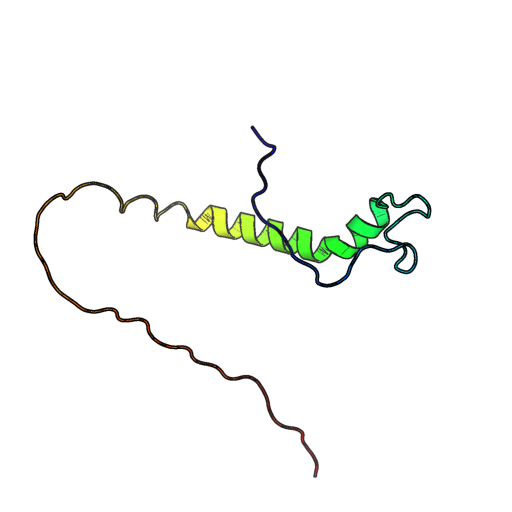 ? -15.645 -2.386 -27.469 1.00 39.53 82 ALA A N 1
ATOM 601 C CA . ALA A 1 82 ? -16.683 -3.424 -27.439 1.00 39.53 82 ALA A CA 1
ATOM 602 C C . ALA A 1 82 ? -16.325 -4.492 -26.396 1.00 39.53 82 ALA A C 1
ATOM 604 O O . ALA A 1 82 ? -15.453 -5.332 -26.602 1.00 39.53 82 ALA A O 1
ATOM 605 N N . ALA A 1 83 ? -17.038 -4.436 -25.276 1.00 34.91 83 ALA A N 1
ATOM 606 C CA . ALA A 1 83 ? -17.203 -5.534 -24.345 1.00 34.91 83 ALA A CA 1
ATOM 607 C C . ALA A 1 83 ? -18.427 -6.383 -24.750 1.00 34.91 83 ALA A C 1
ATOM 609 O O . ALA A 1 83 ? -19.422 -5.828 -25.208 1.00 34.91 83 ALA A O 1
ATOM 610 N N . ALA A 1 84 ? -18.340 -7.681 -24.439 1.00 36.75 84 ALA A N 1
ATOM 611 C CA . ALA A 1 84 ? -19.411 -8.582 -23.985 1.00 36.75 84 ALA A CA 1
ATOM 612 C C . ALA A 1 84 ? -20.469 -9.172 -24.957 1.00 36.75 84 ALA A C 1
ATOM 614 O O . ALA A 1 84 ? -20.939 -8.524 -25.885 1.00 36.75 84 ALA A O 1
ATOM 615 N N . ALA A 1 85 ? -20.898 -10.392 -24.563 1.00 37.06 85 ALA A N 1
ATOM 616 C CA . ALA A 1 85 ? -22.008 -11.270 -25.005 1.00 37.06 85 ALA A CA 1
ATOM 617 C C . ALA A 1 85 ? -21.587 -12.418 -25.955 1.00 37.06 85 ALA A C 1
ATOM 619 O O . ALA A 1 85 ? -20.830 -12.188 -26.885 1.00 37.06 85 ALA A O 1
ATOM 620 N N . ALA A 1 86 ? -21.994 -13.688 -25.809 1.00 41.28 86 ALA A N 1
ATOM 621 C CA . ALA A 1 86 ? -23.099 -14.331 -25.084 1.00 41.28 86 ALA A CA 1
ATOM 622 C C . ALA A 1 86 ? -22.711 -15.802 -24.759 1.00 41.28 86 ALA A C 1
ATOM 624 O O . ALA A 1 86 ? -22.034 -16.448 -25.550 1.00 41.28 86 ALA A O 1
ATOM 625 N N . ALA A 1 87 ? -22.926 -16.318 -23.544 1.00 43.75 87 ALA A N 1
ATOM 626 C CA . ALA A 1 87 ? -24.099 -17.107 -23.128 1.00 43.75 87 ALA A CA 1
ATOM 627 C C . ALA A 1 87 ? -24.554 -18.179 -24.145 1.00 43.75 87 ALA A C 1
ATOM 629 O O . ALA A 1 87 ? -25.352 -17.903 -25.036 1.00 43.75 87 ALA A O 1
ATOM 630 N N . ALA A 1 88 ? -24.086 -19.417 -23.952 1.00 48.09 88 ALA A N 1
ATOM 631 C CA . ALA A 1 88 ? -24.573 -20.608 -24.639 1.00 48.09 88 ALA A CA 1
ATOM 632 C C . ALA A 1 88 ? -25.669 -21.296 -23.804 1.00 48.09 88 ALA A C 1
ATOM 634 O O . ALA A 1 88 ? -25.446 -21.675 -22.653 1.00 48.09 88 ALA A O 1
ATOM 635 N N . ARG A 1 89 ? -26.852 -21.454 -24.400 1.00 43.59 89 ARG A N 1
ATOM 636 C CA . ARG A 1 89 ? -27.886 -22.421 -24.019 1.00 43.59 89 ARG A CA 1
ATOM 637 C C . ARG A 1 89 ? -28.406 -23.058 -25.306 1.00 43.59 89 ARG A C 1
ATOM 639 O O . ARG A 1 89 ? -29.030 -22.361 -26.102 1.00 43.59 89 ARG A O 1
ATOM 646 N N . ALA A 1 90 ? -28.144 -24.347 -25.468 1.00 51.88 90 ALA A N 1
ATOM 647 C CA . ALA A 1 90 ? -28.940 -25.316 -26.214 1.00 51.88 90 ALA A CA 1
ATOM 648 C C . ALA A 1 90 ? -28.571 -26.698 -25.670 1.00 51.88 90 ALA A C 1
ATOM 650 O O . ALA A 1 90 ? -27.351 -26.940 -25.520 1.00 51.88 90 ALA A O 1
#

Radius of gyration: 23.29 Å; chains: 1; bounding box: 46×57×56 Å

Organism: NCBI:txid145388